Protein AF-A0A0S7ZT28-F1 (afdb_monomer)

Secondary structure (DSSP, 8-state):
-----------------EEEEEEETTTTEEEEEEE-SS-EEEEEEPTTS--EEEEEEEEBSSPPBSS--HHHHHTTPPPPPBTTTB-TTSB--S--GGGEEEEE-TTSS-EEEEETTEEEEEE-TT-SS-EETTBSS-BTTBEE--HHHHHHH--

Mean predicted aligned error: 6.19 Å

Solvent-accessible surface area (backbone atoms only — not comparable to full-atom values): 8734 Å² tot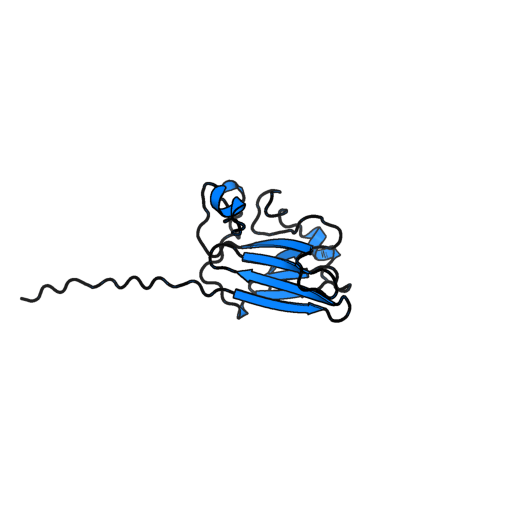al; per-residue (Å²): 135,87,84,81,74,84,80,80,77,78,75,77,76,73,62,72,64,34,78,48,75,50,73,38,80,88,50,37,22,36,40,35,40,40,29,75,52,51,36,24,38,37,34,35,26,38,65,76,43,88,51,71,68,42,51,17,40,40,36,23,46,42,84,66,36,85,68,76,63,64,69,48,45,77,74,69,44,84,71,59,56,30,57,87,43,38,35,92,69,14,60,47,71,84,69,54,70,88,44,48,45,82,44,65,20,94,82,47,64,27,41,32,36,22,51,78,84,39,80,34,22,30,39,47,73,91,48,92,53,6,25,9,52,21,29,65,47,72,53,98,63,20,29,36,57,51,71,67,60,45,57,73,52,47,126

Nearest PDB structures (foldseek):
  4fgi-assembly3_F  TM=6.888E-01  e=1.355E+00  Pseudomonas aeruginosa PAO1
  4o9d-assembly1_B  TM=4.513E-01  e=7.429E-01  Schizosaccharomyces pombe 972h-
  4xuu-assembly1_C  TM=4.862E-01  e=1.215E+00  Homo sapiens
  6rxt-assembly1_UQ  TM=3.233E-01  e=4.041E+00  Thermochaetoides thermophila

Sequence (155 aa):
MPTGFPIIVFTLAMAEEIFITDHNTSTKRWAILEDNGNSAWLYLTKPGTQQPEKDAFVYSPVQLVEELNISDIKQGLPPMLTSELATRSAIILNPKAIEFGIKWSDDGESVAVTYKNIPISMIVRESERGYSTSLSRESAFGKPWDQTVYHKYFK

Foldseek 3Di:
DDDDDDPPPPPPPPQDWAWDWDADPVQQWIWIWTDPQAFIKIFIAHHVDPHGPAMATFAGQDDADQDWPPVCVVVVHDIHHHPVFFDPPRYDHSDDNVQKDWDAFPVRQKIFIGGNNHTAKIDHNPDRHIEGCGTPAADPNGGHDDPVVCVVGGD

Structure (mmCIF, N/CA/C/O backbone):
data_AF-A0A0S7ZT28-F1
#
_entry.id   AF-A0A0S7ZT28-F1
#
loop_
_atom_site.group_PDB
_atom_site.id
_atom_site.type_symbol
_atom_site.label_atom_id
_atom_site.label_alt_id
_atom_site.label_comp_id
_atom_site.label_asym_id
_atom_site.label_entity_id
_atom_site.label_seq_id
_atom_site.pdbx_PDB_ins_code
_atom_site.Cartn_x
_atom_site.Cartn_y
_atom_site.Cartn_z
_atom_site.occupancy
_atom_site.B_iso_or_equiv
_atom_site.auth_seq_id
_atom_site.auth_comp_id
_atom_site.auth_asym_id
_atom_site.auth_atom_id
_atom_site.pdbx_PDB_model_num
ATOM 1 N N . MET A 1 1 ? 7.632 -27.916 -51.702 1.00 42.59 1 MET A N 1
ATOM 2 C CA . MET A 1 1 ? 8.341 -27.778 -50.411 1.00 42.59 1 MET A CA 1
ATOM 3 C C . MET A 1 1 ? 7.647 -26.672 -49.630 1.00 42.59 1 MET A C 1
ATOM 5 O O . MET A 1 1 ? 7.547 -25.588 -50.193 1.00 42.59 1 MET A O 1
ATOM 9 N N . PRO A 1 2 ? 7.088 -26.914 -48.434 1.00 46.44 2 PRO A N 1
ATOM 10 C CA . PRO A 1 2 ? 6.415 -25.871 -47.673 1.00 46.44 2 PRO A CA 1
ATOM 11 C C . PRO A 1 2 ? 7.409 -25.223 -46.703 1.00 46.44 2 PRO A C 1
ATOM 13 O O . PRO A 1 2 ? 7.946 -25.889 -45.824 1.00 46.44 2 PRO A O 1
ATOM 16 N N . THR A 1 3 ? 7.665 -23.927 -46.849 1.00 44.91 3 THR A N 1
ATOM 17 C CA . THR A 1 3 ? 8.353 -23.133 -45.822 1.00 44.91 3 THR A CA 1
ATOM 18 C C . THR A 1 3 ? 7.293 -22.507 -44.928 1.00 44.91 3 THR A C 1
ATOM 20 O O . THR A 1 3 ? 6.743 -21.453 -45.242 1.00 44.91 3 THR A O 1
ATOM 23 N N . GLY A 1 4 ? 6.958 -23.201 -43.841 1.00 41.75 4 GLY A N 1
ATOM 24 C CA . GLY A 1 4 ? 6.155 -22.635 -42.764 1.00 41.75 4 GLY A CA 1
ATOM 25 C C . GLY A 1 4 ? 6.976 -21.593 -42.010 1.00 41.75 4 GLY A C 1
ATOM 26 O O . GLY A 1 4 ? 7.980 -21.931 -41.389 1.00 41.75 4 GLY A O 1
ATOM 27 N N . PHE A 1 5 ? 6.559 -20.332 -42.075 1.00 44.84 5 PHE A N 1
ATOM 28 C CA . PHE A 1 5 ? 6.979 -19.319 -41.111 1.00 44.84 5 PHE A CA 1
ATOM 29 C C . PHE A 1 5 ? 6.226 -19.569 -39.797 1.00 44.84 5 PHE A C 1
ATOM 31 O O . PHE A 1 5 ? 5.002 -19.722 -39.838 1.00 44.84 5 PHE A O 1
ATOM 38 N N . PRO A 1 6 ? 6.895 -19.614 -38.633 1.00 47.44 6 PRO A N 1
ATOM 39 C CA . PRO A 1 6 ? 6.181 -19.648 -37.370 1.00 47.44 6 PRO A CA 1
ATOM 40 C C . PRO A 1 6 ? 5.474 -18.304 -37.170 1.00 47.44 6 PRO A C 1
ATOM 42 O O . PRO A 1 6 ? 6.110 -17.252 -37.114 1.00 47.44 6 PRO A O 1
ATOM 45 N N . ILE A 1 7 ? 4.147 -18.344 -37.063 1.00 48.91 7 ILE A N 1
ATOM 46 C CA . ILE A 1 7 ? 3.365 -17.229 -36.533 1.00 48.91 7 ILE A CA 1
ATOM 47 C C . ILE A 1 7 ? 3.682 -17.173 -35.038 1.00 48.91 7 ILE A C 1
ATOM 49 O O . ILE A 1 7 ? 3.187 -17.986 -34.260 1.00 48.91 7 ILE A O 1
ATOM 53 N N . ILE A 1 8 ? 4.546 -16.242 -34.639 1.00 52.81 8 ILE A N 1
ATOM 54 C CA . ILE A 1 8 ? 4.731 -15.911 -33.228 1.00 52.81 8 ILE A CA 1
ATOM 55 C C . ILE A 1 8 ? 3.520 -15.074 -32.830 1.00 52.81 8 ILE A C 1
ATOM 57 O O . ILE A 1 8 ? 3.443 -13.880 -33.117 1.00 52.81 8 ILE A O 1
ATOM 61 N N . VAL A 1 9 ? 2.541 -15.724 -32.209 1.00 44.19 9 VAL A N 1
ATOM 62 C CA . VAL A 1 9 ? 1.454 -15.028 -31.525 1.00 44.19 9 VAL A CA 1
ATOM 63 C C . VAL A 1 9 ? 2.051 -14.455 -30.243 1.00 44.19 9 VAL A C 1
ATOM 65 O O . VAL A 1 9 ? 2.262 -15.179 -29.274 1.00 44.19 9 VAL A O 1
ATOM 68 N N . PHE A 1 10 ? 2.363 -13.160 -30.239 1.00 41.84 10 PHE A N 1
ATOM 69 C CA . PHE A 1 10 ? 2.540 -12.428 -28.991 1.00 41.84 10 PHE A CA 1
ATOM 70 C C . PHE A 1 10 ? 1.152 -12.235 -28.392 1.00 41.84 10 PHE A C 1
ATOM 72 O O . PHE A 1 10 ? 0.433 -11.300 -28.738 1.00 41.84 10 PHE A O 1
ATOM 79 N N . THR A 1 11 ? 0.743 -13.142 -27.514 1.00 42.12 11 THR A N 1
ATOM 80 C CA . THR A 1 11 ? -0.314 -12.825 -26.562 1.00 42.12 11 THR A CA 1
ATOM 81 C C . THR A 1 11 ? 0.239 -11.695 -25.697 1.00 42.12 11 THR A C 1
ATOM 83 O O . THR A 1 11 ? 1.121 -11.932 -24.872 1.00 42.12 11 THR A O 1
ATOM 86 N N . LEU A 1 12 ? -0.224 -10.456 -25.902 1.00 40.72 12 LEU A N 1
ATOM 87 C CA . LEU A 1 12 ? -0.160 -9.462 -24.834 1.00 40.72 12 LEU A CA 1
ATOM 88 C C . LEU A 1 12 ? -0.954 -10.082 -23.685 1.00 40.72 12 LEU A C 1
ATOM 90 O O . LEU A 1 12 ? -2.182 -10.141 -23.737 1.00 40.72 12 LEU A O 1
ATOM 94 N N . ALA A 1 13 ? -0.260 -10.632 -22.692 1.00 45.03 13 ALA A N 1
ATOM 95 C CA . ALA A 1 13 ? -0.879 -10.893 -21.411 1.00 45.03 13 ALA A CA 1
ATOM 96 C C . ALA A 1 13 ? -1.286 -9.516 -20.882 1.00 45.03 13 ALA A C 1
ATOM 98 O O . ALA A 1 13 ? -0.438 -8.749 -20.433 1.00 45.03 13 ALA A O 1
ATOM 99 N N . MET A 1 14 ? -2.562 -9.163 -21.039 1.00 48.94 14 MET A N 1
ATOM 100 C CA . MET A 1 14 ? -3.155 -8.088 -20.256 1.00 48.94 14 MET A CA 1
ATOM 101 C C . MET A 1 14 ? -2.941 -8.511 -18.806 1.00 48.94 14 MET A C 1
ATOM 103 O O . MET A 1 14 ? -3.468 -9.548 -18.400 1.00 48.94 14 MET A O 1
ATOM 107 N N . ALA A 1 15 ? -2.068 -7.804 -18.087 1.00 56.88 15 ALA A N 1
ATOM 108 C CA . ALA A 1 15 ? -1.881 -8.048 -16.667 1.00 56.88 15 ALA A CA 1
ATOM 109 C C . ALA A 1 15 ? -3.262 -7.963 -16.004 1.00 56.88 15 ALA A C 1
ATOM 111 O O . ALA A 1 15 ? -4.041 -7.060 -16.308 1.00 56.88 15 ALA A O 1
ATOM 112 N N . GLU A 1 16 ? -3.601 -8.961 -15.195 1.00 68.00 16 GLU A N 1
ATOM 113 C CA . GLU A 1 16 ? -4.871 -8.992 -14.480 1.00 68.00 16 GLU A CA 1
ATOM 114 C C . GLU A 1 16 ? -4.868 -7.822 -13.489 1.00 68.00 16 GLU A C 1
ATOM 116 O O . GLU A 1 16 ? -4.019 -7.778 -12.601 1.00 68.00 16 GLU A O 1
ATOM 121 N N . GLU A 1 17 ? -5.766 -6.852 -13.673 1.00 88.56 17 GLU A N 1
ATOM 122 C CA . GLU A 1 17 ? -5.952 -5.775 -12.698 1.00 88.56 17 GLU A CA 1
ATOM 123 C C . GLU A 1 17 ? -6.394 -6.395 -11.365 1.00 88.56 17 GLU A C 1
ATOM 125 O O . GLU A 1 17 ? -7.296 -7.239 -11.324 1.00 88.56 17 GLU A O 1
ATOM 130 N N . ILE A 1 18 ? -5.754 -6.000 -10.263 1.00 95.94 18 ILE A N 1
ATOM 131 C CA . ILE A 1 18 ? -6.075 -6.513 -8.927 1.00 95.94 18 ILE A CA 1
ATOM 132 C C . ILE A 1 18 ? -6.795 -5.424 -8.152 1.00 95.94 18 ILE A C 1
ATOM 134 O O . ILE A 1 18 ? -6.272 -4.334 -7.963 1.00 95.94 18 ILE A O 1
ATOM 138 N N . PHE A 1 19 ? -7.976 -5.747 -7.633 1.00 96.88 19 PHE A N 1
ATOM 139 C CA . PHE A 1 19 ? -8.719 -4.865 -6.746 1.00 96.88 19 PHE A CA 1
ATOM 140 C C . PHE A 1 19 ? -9.200 -5.651 -5.526 1.00 96.88 19 PHE A C 1
ATOM 142 O O . PHE A 1 19 ? -10.114 -6.472 -5.619 1.00 96.88 19 PHE A O 1
ATOM 149 N N . ILE A 1 20 ? -8.557 -5.434 -4.379 1.00 97.75 20 ILE A N 1
ATOM 150 C CA . ILE A 1 20 ? -8.891 -6.094 -3.112 1.00 97.75 20 ILE A CA 1
ATOM 151 C C . ILE A 1 20 ? -9.342 -5.033 -2.123 1.00 97.75 20 ILE A C 1
ATOM 153 O O . ILE A 1 20 ? -8.624 -4.071 -1.863 1.00 97.75 20 ILE A O 1
ATOM 157 N N . THR A 1 21 ? -10.510 -5.240 -1.526 1.00 97.62 21 THR A N 1
ATOM 158 C CA . THR A 1 21 ? -11.041 -4.357 -0.489 1.00 97.62 21 THR A CA 1
ATOM 159 C C . THR A 1 21 ? -11.282 -5.118 0.797 1.00 97.62 21 THR A C 1
ATOM 161 O O . THR A 1 21 ? -11.825 -6.222 0.760 1.00 97.62 21 THR A O 1
ATOM 164 N N . ASP A 1 22 ? -10.984 -4.488 1.923 1.00 98.19 22 ASP A N 1
ATOM 165 C CA . ASP A 1 22 ? -11.379 -4.969 3.241 1.00 98.19 22 ASP A CA 1
ATOM 166 C C . ASP A 1 22 ? -11.941 -3.809 4.073 1.00 98.19 22 ASP A C 1
ATOM 168 O O . ASP A 1 22 ? -11.479 -2.671 3.962 1.00 98.19 22 ASP A O 1
ATOM 172 N N . HIS A 1 23 ? -12.966 -4.078 4.878 1.00 97.69 23 HIS A N 1
ATOM 173 C CA . HIS A 1 23 ? -13.701 -3.061 5.628 1.00 97.69 23 HIS A CA 1
ATOM 174 C C . HIS A 1 23 ? -13.556 -3.289 7.125 1.00 97.69 23 HIS A C 1
ATOM 176 O O . HIS A 1 23 ? -14.036 -4.283 7.672 1.00 97.69 23 HIS A O 1
ATOM 182 N N . ASN A 1 24 ? -12.984 -2.307 7.816 1.00 97.56 24 ASN A N 1
ATOM 183 C CA . ASN A 1 24 ? -12.989 -2.303 9.265 1.00 97.56 24 ASN A CA 1
ATOM 184 C C . ASN A 1 24 ? -14.329 -1.761 9.774 1.00 97.56 24 ASN A C 1
ATOM 186 O O . ASN A 1 24 ? -14.595 -0.561 9.717 1.00 97.56 24 ASN A O 1
ATOM 190 N N . THR A 1 25 ? -15.183 -2.632 10.311 1.00 96.12 25 THR A N 1
ATOM 191 C CA . THR A 1 25 ? -16.526 -2.243 10.772 1.00 96.12 25 THR A CA 1
ATOM 192 C C . THR A 1 25 ? -16.519 -1.298 11.973 1.00 96.12 25 THR A C 1
ATOM 194 O O . THR A 1 25 ? -17.480 -0.550 12.156 1.00 96.12 25 THR A O 1
ATOM 197 N N . SER A 1 26 ? -15.461 -1.319 12.789 1.00 96.75 26 SER A N 1
ATOM 198 C CA . SER A 1 26 ? -15.352 -0.498 14.000 1.00 96.75 26 SER A CA 1
ATOM 199 C C . SER A 1 26 ? -15.026 0.954 13.661 1.00 96.75 26 SER A C 1
ATOM 201 O O . SER A 1 26 ? -15.692 1.867 14.148 1.00 96.75 26 SER A O 1
ATOM 203 N N . THR A 1 27 ? -14.042 1.172 12.786 1.00 97.12 27 THR A N 1
ATOM 204 C CA . THR A 1 27 ? -13.626 2.515 12.346 1.00 97.12 27 THR A CA 1
ATOM 205 C C . THR A 1 27 ? -14.366 2.980 11.094 1.00 97.12 27 THR A C 1
ATOM 207 O O . THR A 1 27 ? -14.299 4.152 10.730 1.00 97.12 27 THR A O 1
ATOM 210 N N . LYS A 1 28 ? -15.126 2.086 10.447 1.00 98.06 28 LYS A N 1
ATOM 211 C CA . LYS A 1 28 ? -15.846 2.309 9.181 1.00 98.06 28 LYS A CA 1
ATOM 212 C C . LYS A 1 28 ? -14.921 2.705 8.029 1.00 98.06 28 LYS A C 1
ATOM 214 O O . LYS A 1 28 ? -15.339 3.415 7.112 1.00 98.06 28 LYS A O 1
ATOM 219 N N . ARG A 1 29 ? -13.649 2.319 8.104 1.00 98.12 29 ARG A N 1
ATOM 220 C CA . ARG A 1 29 ? -12.636 2.606 7.086 1.00 98.12 29 ARG A CA 1
ATOM 221 C C . ARG A 1 29 ? -12.517 1.438 6.124 1.00 98.12 29 ARG A C 1
ATOM 223 O O . ARG A 1 29 ? -12.703 0.284 6.509 1.00 98.12 29 ARG A O 1
ATOM 230 N N . TRP A 1 30 ? -12.157 1.751 4.889 1.00 98.38 30 TRP A N 1
ATOM 231 C CA . TRP A 1 30 ? -11.818 0.765 3.875 1.00 98.38 30 TRP A CA 1
ATOM 232 C C . TRP A 1 30 ? -10.318 0.773 3.628 1.00 98.38 30 TRP A C 1
ATOM 234 O O . TRP A 1 30 ? -9.705 1.838 3.534 1.00 98.38 30 TRP A O 1
ATOM 244 N N . ALA A 1 31 ? -9.758 -0.422 3.512 1.00 98.38 31 ALA A N 1
ATOM 245 C CA . ALA A 1 31 ? -8.453 -0.662 2.936 1.00 98.38 31 ALA A CA 1
ATOM 246 C C . ALA A 1 31 ? -8.648 -1.180 1.517 1.00 98.38 31 ALA A C 1
ATOM 248 O O . ALA A 1 31 ? -9.452 -2.087 1.300 1.00 98.38 31 ALA A O 1
ATOM 249 N N . ILE A 1 32 ? -7.937 -0.591 0.563 1.00 98.31 32 ILE A N 1
ATOM 250 C CA . ILE A 1 32 ? -8.083 -0.901 -0.858 1.00 98.31 32 ILE A CA 1
ATOM 251 C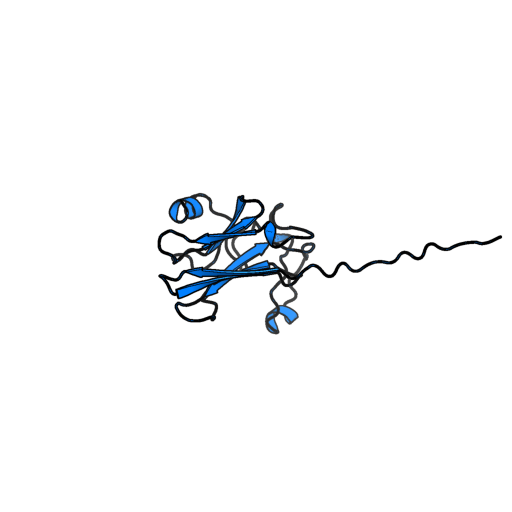 C . ILE A 1 32 ? -6.688 -1.121 -1.431 1.00 98.31 32 ILE A C 1
ATOM 253 O O . ILE A 1 32 ? -5.882 -0.198 -1.426 1.00 98.31 32 ILE A O 1
ATOM 257 N N . LEU A 1 33 ? -6.397 -2.332 -1.897 1.00 98.31 33 LEU A N 1
ATOM 258 C CA . LEU A 1 33 ? -5.253 -2.610 -2.760 1.00 98.31 33 LEU A CA 1
ATOM 259 C C . LEU A 1 33 ? -5.734 -2.554 -4.208 1.00 98.31 33 LEU A C 1
ATOM 261 O O . LEU A 1 33 ? -6.606 -3.333 -4.589 1.00 98.31 33 LEU A O 1
ATOM 265 N N . GLU A 1 34 ? -5.141 -1.667 -4.993 1.00 97.31 34 GLU A N 1
ATOM 266 C CA . GLU A 1 34 ? -5.402 -1.512 -6.421 1.00 97.31 34 GLU A CA 1
ATOM 267 C C . GLU A 1 34 ? -4.102 -1.718 -7.198 1.00 97.31 34 GLU A C 1
ATOM 269 O O . GLU A 1 34 ? -3.112 -1.046 -6.929 1.00 97.31 34 GLU A O 1
ATOM 274 N N . ASP A 1 35 ? -4.110 -2.632 -8.160 1.00 96.56 35 ASP A N 1
ATOM 275 C CA . ASP A 1 35 ? -3.124 -2.766 -9.226 1.00 96.56 35 ASP A CA 1
ATOM 276 C C . ASP A 1 35 ? -3.830 -2.504 -10.558 1.00 96.56 35 ASP A C 1
ATOM 278 O O . ASP A 1 35 ? -4.721 -3.256 -10.955 1.00 96.56 35 ASP A O 1
ATOM 282 N N . ASN A 1 36 ? -3.414 -1.440 -11.242 1.00 93.75 36 ASN A N 1
ATOM 283 C CA . ASN A 1 36 ? -3.960 -1.012 -12.530 1.00 93.75 36 ASN A CA 1
ATOM 284 C C . ASN A 1 36 ? -3.127 -1.490 -13.737 1.00 93.75 36 ASN A C 1
ATOM 286 O O . ASN A 1 36 ? -3.215 -0.920 -14.825 1.00 93.75 36 ASN A O 1
ATOM 290 N N . GLY A 1 37 ? -2.229 -2.455 -13.531 1.00 93.19 37 GLY A N 1
ATOM 291 C CA . GLY A 1 37 ? -1.309 -2.965 -14.544 1.00 93.19 37 GLY A CA 1
ATOM 292 C C . GLY A 1 37 ? -0.053 -2.114 -14.759 1.00 93.19 37 GLY A C 1
ATOM 293 O O . GLY A 1 37 ? 0.876 -2.589 -15.405 1.00 93.19 37 GLY A O 1
ATOM 294 N N . ASN A 1 38 ? 0.030 -0.902 -14.195 1.00 92.88 38 ASN A N 1
ATOM 295 C CA . ASN A 1 38 ? 1.215 -0.031 -14.261 1.00 92.88 38 ASN A CA 1
ATOM 296 C C . ASN A 1 38 ? 1.857 0.217 -12.891 1.00 92.88 38 ASN A C 1
ATOM 298 O O . ASN A 1 38 ? 3.073 0.381 -12.785 1.00 92.88 38 ASN A O 1
ATOM 302 N N . SER A 1 39 ? 1.049 0.263 -11.835 1.00 95.38 39 SER A N 1
ATOM 303 C CA . SER A 1 39 ? 1.486 0.503 -10.462 1.00 95.38 39 SER A CA 1
ATOM 304 C C . SER A 1 39 ? 0.458 -0.038 -9.480 1.00 95.38 39 SER A C 1
ATOM 306 O O . SER A 1 39 ? -0.739 0.138 -9.707 1.00 95.38 39 SER A O 1
ATOM 308 N N . ALA A 1 40 ? 0.922 -0.598 -8.364 1.00 97.75 40 ALA A N 1
ATOM 309 C CA . ALA A 1 40 ? 0.051 -1.045 -7.290 1.00 97.75 40 ALA A CA 1
ATOM 310 C C . ALA A 1 40 ? 0.111 -0.115 -6.071 1.00 97.75 40 ALA A C 1
ATOM 312 O O . ALA A 1 40 ? 1.195 0.212 -5.574 1.00 97.75 40 ALA A O 1
ATOM 313 N N . TRP A 1 41 ? -1.058 0.262 -5.557 1.00 97.81 41 TRP A N 1
ATOM 314 C CA . TRP A 1 41 ? -1.245 1.201 -4.455 1.00 97.81 41 TRP A CA 1
ATOM 315 C C . TRP A 1 41 ? -2.168 0.630 -3.384 1.00 97.81 41 TRP A C 1
ATOM 317 O O . TRP A 1 41 ? -3.150 -0.050 -3.666 1.00 97.81 41 TRP A O 1
ATOM 327 N N . LEU A 1 42 ? -1.838 0.926 -2.132 1.00 98.50 42 LEU A N 1
ATOM 328 C CA . LEU A 1 42 ? -2.691 0.706 -0.978 1.00 98.50 42 LEU A CA 1
ATOM 329 C C . LEU A 1 42 ? -3.318 2.043 -0.609 1.00 98.50 42 LEU A C 1
ATOM 331 O O . LEU A 1 42 ? -2.596 3.021 -0.443 1.00 98.50 42 LEU A O 1
ATOM 335 N N . TYR A 1 43 ? -4.630 2.065 -0.415 1.00 97.88 43 TYR A N 1
ATOM 336 C CA . TYR A 1 43 ? -5.381 3.218 0.057 1.00 97.88 43 TYR A CA 1
ATOM 337 C C . TYR A 1 43 ? -6.077 2.904 1.374 1.00 97.88 43 TYR A C 1
ATOM 339 O O . TYR A 1 43 ? -6.621 1.816 1.567 1.00 97.88 43 TYR A O 1
ATOM 347 N N . LEU A 1 44 ? -6.104 3.895 2.260 1.00 98.25 44 LEU A N 1
ATOM 348 C CA . LEU A 1 44 ? -6.928 3.904 3.463 1.00 98.25 44 LEU A CA 1
ATOM 349 C C . LEU A 1 44 ? -7.932 5.047 3.352 1.00 98.25 44 LEU A C 1
ATOM 351 O O . LEU A 1 44 ? -7.534 6.195 3.145 1.00 98.2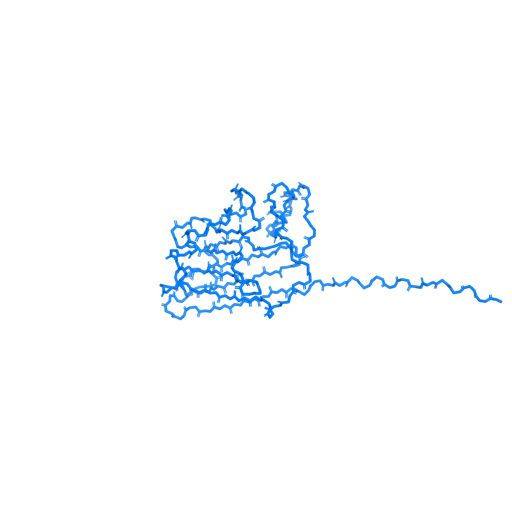5 44 LEU A O 1
ATOM 355 N N . THR A 1 45 ? -9.224 4.758 3.487 1.00 98.19 45 THR A N 1
ATOM 356 C CA . THR A 1 45 ? -10.270 5.779 3.333 1.00 98.19 45 THR A CA 1
ATOM 357 C C . THR A 1 45 ? -10.564 6.532 4.625 1.00 98.19 45 THR A C 1
ATOM 359 O O . THR A 1 45 ? -10.286 6.053 5.730 1.00 98.19 45 THR A O 1
ATOM 362 N N . LYS A 1 46 ? -11.191 7.709 4.497 1.00 97.75 46 LYS A N 1
ATOM 363 C CA . LYS A 1 46 ? -11.804 8.397 5.642 1.00 97.75 46 LYS A CA 1
ATOM 364 C C . LYS A 1 46 ? -12.961 7.560 6.217 1.00 97.75 46 LYS A C 1
ATOM 366 O O . LYS A 1 46 ? -13.698 6.952 5.431 1.00 97.75 46 LYS A O 1
ATOM 371 N N . PRO A 1 47 ? -13.200 7.595 7.543 1.00 97.56 47 PRO A N 1
ATOM 372 C CA . PRO A 1 47 ? -14.282 6.851 8.187 1.00 97.56 47 PRO A CA 1
ATOM 373 C C . PRO A 1 47 ? -15.647 7.099 7.539 1.00 97.56 47 PRO A C 1
ATOM 375 O O . PRO A 1 47 ? -16.071 8.242 7.375 1.00 97.56 47 PRO A O 1
ATOM 378 N N . GLY A 1 48 ? -16.355 6.025 7.193 1.00 95.88 48 GLY A N 1
ATOM 379 C CA . GLY A 1 48 ? -17.706 6.073 6.632 1.00 95.88 48 GLY A CA 1
ATOM 380 C C . GLY A 1 48 ? -17.782 6.534 5.176 1.00 95.88 48 GLY A C 1
ATOM 381 O O . GLY A 1 48 ? -18.883 6.762 4.680 1.00 95.88 48 GLY A O 1
ATOM 382 N N . THR A 1 49 ? -16.647 6.675 4.485 1.00 95.44 49 THR A N 1
ATOM 383 C CA . THR A 1 49 ? -16.600 7.095 3.078 1.00 95.44 49 THR A CA 1
ATOM 384 C C . THR A 1 49 ? -15.678 6.196 2.256 1.00 95.44 49 THR A C 1
ATOM 386 O O . THR A 1 49 ? -14.851 5.461 2.801 1.00 95.44 49 THR A O 1
ATOM 389 N N . GLN A 1 50 ? -15.778 6.310 0.932 1.00 89.12 50 GLN A N 1
ATOM 390 C CA . GLN A 1 50 ? -14.822 5.725 -0.012 1.00 89.12 50 GLN A CA 1
ATOM 391 C C . GLN A 1 50 ? -13.731 6.716 -0.450 1.00 89.12 50 GLN A C 1
AT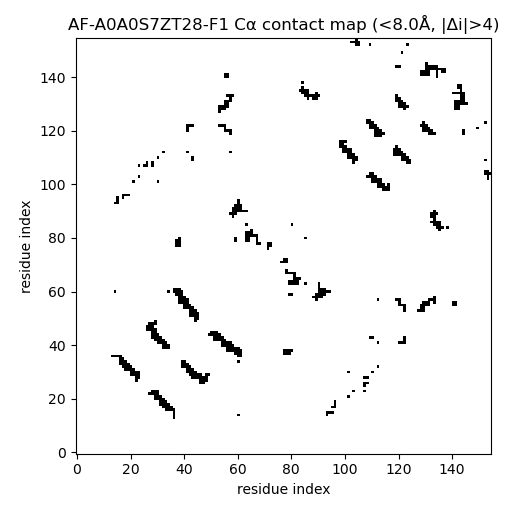OM 393 O O . GLN A 1 50 ? -12.961 6.415 -1.351 1.00 89.12 50 GLN A O 1
ATOM 398 N N . GLN A 1 51 ? -13.647 7.903 0.163 1.00 95.69 51 GLN A N 1
ATOM 399 C CA . GLN A 1 51 ? -12.620 8.881 -0.187 1.00 95.69 51 GLN A CA 1
ATOM 400 C C . GLN A 1 51 ? -11.265 8.442 0.391 1.00 95.69 51 GLN A C 1
ATOM 402 O O . GLN A 1 51 ? -11.174 8.324 1.620 1.00 95.69 51 GLN A O 1
ATOM 407 N N . PRO A 1 52 ? -10.214 8.255 -0.435 1.00 94.81 52 PRO A N 1
ATOM 408 C CA . PRO A 1 52 ? -8.867 8.008 0.068 1.00 94.81 52 PRO A CA 1
ATOM 409 C C . PRO A 1 52 ? -8.412 9.143 0.995 1.00 94.81 52 PRO A C 1
ATOM 411 O O . PRO A 1 52 ? -8.570 10.325 0.685 1.00 94.81 52 PRO A O 1
ATOM 414 N N . GLU A 1 53 ? -7.890 8.777 2.161 1.00 96.31 53 GLU A N 1
ATOM 415 C CA . GLU A 1 53 ? -7.256 9.686 3.121 1.00 96.31 53 GLU A CA 1
ATOM 416 C C . GLU A 1 53 ? -5.734 9.590 3.041 1.00 96.31 53 GLU A C 1
ATOM 418 O O . GLU A 1 53 ? -5.049 10.605 3.147 1.00 96.31 53 GLU A O 1
ATOM 423 N N . LYS A 1 54 ? -5.217 8.371 2.868 1.00 97.06 54 LYS A N 1
ATOM 424 C CA . LYS A 1 54 ? -3.788 8.076 2.780 1.00 97.06 54 LYS A CA 1
ATOM 425 C C . LYS A 1 54 ? -3.527 7.002 1.741 1.00 97.06 54 LYS A C 1
ATOM 427 O O . LYS A 1 54 ? -4.396 6.163 1.490 1.00 97.06 54 LYS A O 1
ATOM 432 N N . ASP A 1 55 ? -2.305 6.998 1.230 1.00 96.81 55 ASP A N 1
ATOM 433 C CA . ASP A 1 55 ? -1.816 6.016 0.278 1.00 96.81 55 ASP A CA 1
ATOM 434 C C . ASP A 1 55 ? -0.428 5.469 0.656 1.00 96.81 55 ASP A C 1
ATOM 436 O O . ASP A 1 55 ? 0.297 6.009 1.504 1.00 96.81 55 ASP A O 1
ATOM 440 N N . ALA A 1 56 ? -0.089 4.334 0.051 1.00 97.88 56 ALA A N 1
ATOM 441 C CA . ALA A 1 56 ? 1.242 3.753 0.065 1.00 97.88 56 ALA A CA 1
ATOM 442 C C . ALA A 1 56 ? 1.497 3.020 -1.252 1.00 97.88 56 ALA A C 1
ATOM 444 O O . ALA A 1 56 ? 0.683 2.193 -1.668 1.00 97.88 56 ALA A O 1
ATOM 445 N N . PHE A 1 57 ? 2.652 3.252 -1.876 1.00 98.31 57 PHE A N 1
ATOM 446 C CA . PHE A 1 57 ? 3.080 2.411 -2.989 1.00 98.31 57 PHE A CA 1
ATOM 447 C C . PHE A 1 57 ? 3.295 0.967 -2.512 1.00 98.31 57 PHE A C 1
ATOM 449 O O . PHE A 1 57 ? 3.843 0.728 -1.428 1.00 98.31 57 PHE A O 1
ATOM 456 N N . VAL A 1 58 ? 2.878 -0.014 -3.306 1.00 98.44 58 VAL A N 1
ATOM 457 C CA . VAL A 1 58 ? 2.966 -1.433 -2.937 1.00 98.44 58 VAL A CA 1
ATOM 458 C C . VAL A 1 58 ? 4.045 -2.114 -3.761 1.00 98.44 58 VAL A C 1
ATOM 460 O O . VAL A 1 58 ? 5.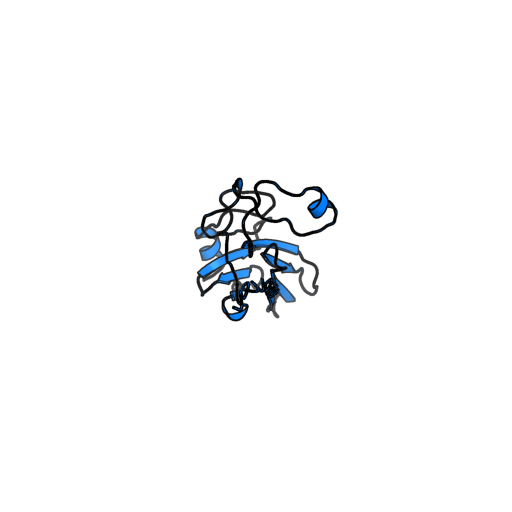057 -2.520 -3.193 1.00 98.44 58 VAL A O 1
ATOM 463 N N . TYR A 1 59 ? 3.877 -2.189 -5.079 1.00 98.44 59 TYR A N 1
ATOM 464 C CA . TYR A 1 59 ? 4.838 -2.782 -6.011 1.00 98.44 59 TYR A CA 1
ATOM 465 C C . TYR A 1 59 ? 4.607 -2.276 -7.443 1.00 98.44 59 TYR A C 1
ATOM 467 O O . TYR A 1 59 ? 3.599 -1.643 -7.751 1.00 98.44 59 TYR A O 1
ATOM 475 N N . SER A 1 60 ? 5.564 -2.567 -8.320 1.00 97.62 60 SER A N 1
ATOM 476 C CA . SER A 1 60 ? 5.482 -2.367 -9.762 1.00 97.62 60 SER A CA 1
ATOM 477 C C . SER A 1 60 ? 5.118 -3.698 -10.442 1.00 97.62 60 SER A C 1
ATOM 479 O O . SER A 1 60 ? 5.914 -4.642 -10.364 1.00 97.62 60 SER A O 1
ATOM 481 N N . PRO A 1 61 ? 3.946 -3.811 -11.097 1.00 96.00 61 PRO A N 1
ATOM 482 C CA . PRO A 1 61 ? 3.552 -4.999 -11.871 1.00 96.00 61 PRO A CA 1
ATOM 483 C C . PRO A 1 61 ? 4.322 -5.130 -13.194 1.00 96.00 61 PRO A C 1
ATOM 485 O O . PRO A 1 61 ? 4.291 -6.167 -13.858 1.00 96.00 61 PRO A O 1
ATOM 488 N N . VAL A 1 62 ? 5.030 -4.066 -13.574 1.00 94.31 62 VAL A N 1
ATOM 489 C CA . VAL A 1 62 ? 5.808 -3.930 -14.804 1.00 94.31 62 VAL A CA 1
ATOM 490 C C . VAL A 1 62 ? 7.249 -3.542 -14.493 1.00 94.31 62 VAL A C 1
ATOM 492 O O . VAL A 1 62 ? 7.613 -3.262 -13.346 1.00 94.31 62 VAL A O 1
ATOM 495 N N . GLN A 1 63 ? 8.092 -3.545 -15.525 1.00 95.31 63 GLN A N 1
ATOM 496 C CA . GLN A 1 63 ? 9.465 -3.066 -15.402 1.00 95.31 63 GLN A CA 1
ATOM 497 C C . GLN A 1 63 ? 9.496 -1.587 -15.013 1.00 95.31 63 GLN A C 1
ATOM 499 O O . GLN A 1 63 ? 8.625 -0.806 -15.397 1.00 95.31 63 GLN A O 1
ATOM 504 N N . LEU A 1 64 ? 10.521 -1.227 -14.247 1.00 95.75 64 LEU A N 1
ATOM 505 C CA . LEU A 1 64 ? 10.736 0.138 -13.788 1.00 95.75 64 LEU A CA 1
ATOM 506 C C . LEU A 1 64 ? 11.060 1.048 -14.973 1.00 95.75 64 LEU A C 1
ATOM 508 O O . LEU A 1 64 ? 11.700 0.627 -15.938 1.00 95.75 64 LEU A O 1
ATOM 512 N N . VAL A 1 65 ? 10.646 2.304 -14.866 1.00 95.00 65 VAL A N 1
ATOM 513 C CA . VAL A 1 65 ? 11.000 3.345 -15.836 1.00 95.00 65 VAL A CA 1
ATOM 514 C C . VAL A 1 65 ? 12.243 4.099 -15.366 1.00 95.00 65 VAL A C 1
ATOM 516 O O . VAL A 1 65 ? 12.563 4.107 -14.181 1.00 95.00 65 VAL A O 1
ATOM 519 N N . GLU A 1 66 ? 12.964 4.750 -16.271 1.00 94.62 66 GLU A N 1
ATOM 520 C CA . GLU A 1 66 ? 14.094 5.601 -15.863 1.00 94.62 66 GLU A CA 1
ATOM 521 C C . GLU A 1 66 ? 13.611 6.969 -15.364 1.00 94.62 66 GLU A C 1
ATOM 523 O O . GLU A 1 66 ? 14.142 7.515 -14.401 1.00 94.62 66 GLU A O 1
ATOM 528 N N . GLU A 1 67 ? 12.549 7.500 -15.974 1.00 93.12 67 GLU A N 1
ATOM 529 C CA . GLU A 1 67 ? 12.032 8.836 -15.691 1.00 93.12 67 GLU A CA 1
ATOM 530 C C . GLU A 1 67 ? 10.511 8.829 -15.519 1.00 93.12 67 GLU A C 1
ATOM 532 O O . GLU A 1 67 ? 9.791 8.041 -16.136 1.00 93.12 67 GLU A O 1
ATOM 537 N N . LEU A 1 68 ? 10.011 9.739 -14.680 1.00 91.88 68 LEU A N 1
ATOM 538 C CA . LEU A 1 68 ? 8.577 9.935 -14.486 1.00 91.88 68 LEU A CA 1
ATOM 539 C C . LEU A 1 68 ? 7.955 10.641 -15.692 1.00 91.88 68 LEU A C 1
ATOM 541 O O . LEU A 1 68 ? 8.420 11.702 -16.113 1.00 91.88 68 LEU A O 1
ATOM 545 N N . ASN A 1 69 ? 6.815 10.137 -16.165 1.00 91.25 69 ASN A N 1
ATOM 546 C CA . ASN A 1 69 ? 6.001 10.868 -17.128 1.00 91.25 69 ASN A CA 1
ATOM 547 C C . ASN A 1 69 ? 5.162 11.945 -16.421 1.00 91.25 69 ASN A C 1
ATOM 549 O O . ASN A 1 69 ? 4.053 11.708 -15.946 1.00 91.25 69 ASN A O 1
ATOM 553 N N . ILE A 1 70 ? 5.692 13.167 -16.369 1.00 90.69 70 ILE A N 1
ATOM 554 C CA . ILE A 1 70 ? 5.037 14.305 -15.707 1.00 90.69 70 ILE A CA 1
ATOM 555 C C . ILE A 1 70 ? 3.684 14.661 -16.346 1.00 90.69 70 ILE A C 1
ATOM 557 O O . ILE A 1 70 ? 2.803 15.180 -15.660 1.00 90.69 70 ILE A O 1
ATOM 561 N N . SER A 1 71 ? 3.507 14.411 -17.648 1.00 91.00 71 SER A N 1
ATOM 562 C CA . SER A 1 71 ? 2.242 14.682 -18.341 1.00 91.00 71 SER A CA 1
ATOM 563 C C . SER A 1 71 ? 1.122 13.780 -17.826 1.00 91.00 71 SER A C 1
ATOM 565 O O . SER A 1 71 ? 0.042 14.274 -17.505 1.00 91.00 71 SER A O 1
ATOM 567 N N . ASP A 1 72 ? 1.405 12.486 -17.681 1.00 89.31 72 ASP A N 1
ATOM 568 C CA . ASP A 1 72 ? 0.442 11.485 -17.209 1.00 89.31 72 ASP A CA 1
ATOM 569 C C . ASP A 1 72 ? 0.028 11.769 -15.762 1.00 89.31 72 ASP A C 1
ATOM 571 O O . ASP A 1 72 ? -1.159 11.800 -15.437 1.00 89.31 72 ASP A O 1
ATOM 575 N N . ILE A 1 73 ? 1.001 12.111 -14.911 1.00 88.44 73 ILE A N 1
ATOM 576 C CA . ILE A 1 73 ? 0.755 12.479 -13.510 1.00 88.44 73 ILE A CA 1
ATOM 577 C C . ILE A 1 73 ? -0.167 13.701 -13.418 1.00 88.44 73 ILE A C 1
ATOM 579 O O . ILE A 1 73 ? -1.099 13.727 -12.615 1.00 88.44 73 ILE A O 1
ATOM 583 N N . LYS A 1 74 ? 0.046 14.719 -14.262 1.00 90.00 74 LYS A N 1
ATOM 584 C CA . LYS A 1 74 ? -0.819 15.912 -14.308 1.00 90.00 74 LYS A CA 1
ATOM 585 C C . LYS A 1 74 ? -2.238 15.610 -14.794 1.00 90.00 74 LYS A C 1
ATOM 587 O O . LYS A 1 74 ? -3.143 16.382 -14.492 1.00 90.00 74 LYS A O 1
ATOM 592 N N . GLN A 1 75 ? -2.430 14.515 -15.525 1.00 91.62 75 GLN A N 1
ATOM 593 C CA . GLN A 1 75 ? -3.741 14.018 -15.947 1.00 91.62 75 GLN A CA 1
ATOM 594 C C . GLN A 1 75 ? -4.396 13.108 -14.896 1.00 91.62 75 GLN A C 1
ATOM 596 O O . GLN A 1 75 ? -5.506 12.631 -15.112 1.00 91.62 75 GLN A O 1
ATOM 601 N N . GLY A 1 76 ? -3.743 12.897 -13.748 1.00 86.38 76 GLY A N 1
ATOM 602 C CA . GLY A 1 76 ? -4.260 12.078 -12.655 1.00 86.38 76 GLY A CA 1
ATOM 603 C C . GLY A 1 76 ? -3.990 10.584 -12.815 1.00 86.38 76 GLY A C 1
ATOM 604 O O . GLY A 1 76 ? -4.564 9.794 -12.070 1.00 86.38 76 GLY A O 1
ATOM 605 N N . LEU A 1 77 ? -3.130 10.183 -13.758 1.00 87.12 77 LEU A N 1
ATOM 606 C CA . LEU A 1 77 ? -2.713 8.790 -13.878 1.00 87.12 77 LEU A CA 1
ATOM 607 C C . LEU A 1 77 ? -1.728 8.439 -12.749 1.00 87.12 77 LEU A C 1
ATOM 609 O O . LEU A 1 77 ? -0.800 9.218 -12.491 1.00 87.12 77 LEU A O 1
ATOM 613 N N . PRO A 1 78 ? -1.894 7.282 -12.081 1.00 88.62 78 PRO A N 1
ATOM 614 C CA . PRO A 1 78 ? -0.954 6.836 -11.062 1.00 88.62 78 PRO A CA 1
ATOM 615 C C . PRO A 1 78 ? 0.468 6.707 -11.630 1.00 88.62 78 PRO A C 1
ATOM 617 O O . PRO A 1 78 ? 0.648 6.139 -12.711 1.00 88.62 78 PRO A O 1
ATOM 620 N N . PRO A 1 79 ? 1.490 7.241 -10.940 1.00 92.81 79 PRO A N 1
ATOM 621 C CA . PRO A 1 79 ? 2.843 7.242 -11.468 1.00 92.81 79 PRO A CA 1
ATOM 622 C C . PRO A 1 79 ? 3.469 5.844 -11.425 1.00 92.81 79 PRO A C 1
ATOM 624 O O . PRO A 1 79 ? 3.326 5.107 -10.448 1.00 92.81 79 PRO A O 1
ATOM 627 N N . MET A 1 80 ? 4.239 5.516 -12.463 1.00 94.81 80 MET A N 1
ATOM 628 C CA . MET A 1 80 ? 5.107 4.336 -12.489 1.00 94.81 80 MET A CA 1
ATOM 629 C C . MET A 1 80 ? 6.368 4.575 -11.654 1.00 94.81 80 MET A C 1
ATOM 631 O O . MET A 1 80 ? 6.896 5.688 -11.621 1.00 94.81 80 MET A O 1
ATOM 635 N N . LEU A 1 81 ? 6.874 3.530 -11.000 1.00 96.69 81 LEU A N 1
ATOM 636 C CA . LEU A 1 81 ? 8.070 3.637 -10.167 1.00 96.69 81 LEU A CA 1
ATOM 637 C C . LEU A 1 81 ? 9.344 3.716 -11.019 1.00 96.69 81 LEU A C 1
ATOM 639 O O . LEU A 1 81 ? 9.511 2.956 -11.977 1.00 96.69 81 LEU A O 1
ATOM 643 N N . THR A 1 82 ? 10.267 4.602 -10.634 1.00 96.81 82 THR A N 1
ATOM 644 C CA . THR A 1 82 ? 11.562 4.731 -11.308 1.00 96.81 82 THR A CA 1
ATOM 645 C C . THR A 1 82 ? 12.628 3.800 -10.735 1.00 96.81 82 THR A C 1
ATOM 647 O O . THR A 1 82 ? 12.609 3.462 -9.547 1.00 96.81 82 THR A O 1
ATOM 650 N N . SER A 1 83 ? 13.609 3.443 -11.566 1.00 96.12 83 SER A N 1
ATOM 651 C CA . SER A 1 83 ? 14.809 2.681 -11.188 1.00 96.12 83 SER A CA 1
ATOM 652 C C . SER A 1 83 ? 15.549 3.294 -9.989 1.00 96.12 83 SER A C 1
ATOM 654 O O . SER A 1 83 ? 15.978 2.575 -9.087 1.00 96.12 83 SER A O 1
ATOM 656 N N . GLU A 1 84 ? 15.632 4.625 -9.930 1.00 96.62 84 GLU A N 1
ATOM 657 C CA . GLU A 1 84 ? 16.309 5.372 -8.863 1.00 96.62 84 GLU A CA 1
ATOM 658 C C . GLU A 1 84 ? 15.633 5.223 -7.486 1.00 96.62 84 GLU A C 1
ATOM 660 O O . GLU A 1 84 ? 16.296 5.249 -6.445 1.00 96.62 84 GLU A O 1
ATOM 665 N N . LEU A 1 85 ? 14.305 5.080 -7.461 1.00 97.06 85 LEU A N 1
ATOM 666 C CA . LEU A 1 85 ? 13.522 4.986 -6.225 1.00 97.06 85 LEU A CA 1
ATOM 667 C C . LEU A 1 85 ? 13.294 3.546 -5.771 1.00 97.06 85 LEU A C 1
ATOM 669 O O . LEU A 1 85 ? 12.903 3.326 -4.624 1.00 97.06 85 LEU A O 1
ATOM 673 N N . ALA A 1 86 ? 13.518 2.575 -6.649 1.00 97.38 86 ALA A N 1
ATOM 674 C CA . ALA A 1 86 ? 13.160 1.193 -6.410 1.00 97.38 86 ALA A CA 1
ATOM 675 C C . ALA A 1 86 ? 14.195 0.420 -5.586 1.00 97.38 86 ALA A C 1
ATOM 677 O O . ALA A 1 86 ? 15.408 0.613 -5.685 1.00 97.38 86 ALA A O 1
ATOM 678 N N . THR A 1 87 ? 13.708 -0.542 -4.808 1.00 97.88 87 THR A N 1
ATOM 679 C CA . THR A 1 87 ? 14.520 -1.652 -4.297 1.00 97.88 87 THR A CA 1
ATOM 680 C C . THR A 1 87 ? 14.447 -2.857 -5.240 1.00 97.88 87 THR A C 1
ATOM 682 O O . THR A 1 87 ? 13.667 -2.902 -6.191 1.00 97.88 87 THR A O 1
ATOM 685 N N . ARG A 1 88 ? 15.221 -3.907 -4.937 1.00 93.00 88 ARG A N 1
ATOM 686 C CA . ARG A 1 88 ? 15.163 -5.179 -5.678 1.00 93.00 88 ARG A CA 1
ATOM 687 C C . ARG A 1 88 ? 13.837 -5.929 -5.519 1.00 93.00 88 ARG A C 1
ATOM 689 O O . ARG A 1 88 ? 13.543 -6.781 -6.348 1.00 93.00 88 ARG A O 1
ATOM 696 N N . SER A 1 89 ? 13.065 -5.652 -4.468 1.00 93.75 89 SER A N 1
ATOM 697 C CA . SER A 1 89 ? 11.758 -6.278 -4.228 1.00 93.75 89 SER A CA 1
ATOM 698 C C . SER A 1 89 ? 10.600 -5.488 -4.834 1.00 93.75 89 SER A C 1
ATOM 700 O O . SER A 1 89 ? 9.456 -5.895 -4.676 1.00 93.75 89 SER A O 1
ATOM 702 N N . ALA A 1 90 ? 10.883 -4.374 -5.518 1.00 97.19 90 ALA A N 1
ATOM 703 C CA . ALA A 1 90 ? 9.851 -3.491 -6.038 1.00 97.19 90 ALA A CA 1
ATOM 704 C C . ALA A 1 90 ? 9.032 -4.096 -7.180 1.00 97.19 90 ALA A C 1
ATOM 706 O O . ALA A 1 90 ? 7.923 -3.639 -7.424 1.00 97.19 90 ALA A O 1
ATOM 707 N N . ILE A 1 91 ? 9.565 -5.090 -7.892 1.00 97.81 91 ILE A N 1
ATOM 708 C CA . ILE A 1 91 ? 8.925 -5.667 -9.076 1.00 97.81 91 ILE A CA 1
ATOM 709 C C . ILE A 1 91 ? 8.265 -6.998 -8.704 1.00 97.81 91 ILE A C 1
ATOM 711 O O . ILE A 1 91 ? 8.948 -7.939 -8.293 1.00 97.81 91 ILE A O 1
ATOM 715 N N . ILE A 1 92 ? 6.952 -7.102 -8.917 1.00 97.00 92 ILE A N 1
ATOM 716 C CA . ILE A 1 92 ? 6.194 -8.355 -8.806 1.00 97.00 92 ILE A CA 1
ATOM 717 C C . ILE A 1 92 ? 5.471 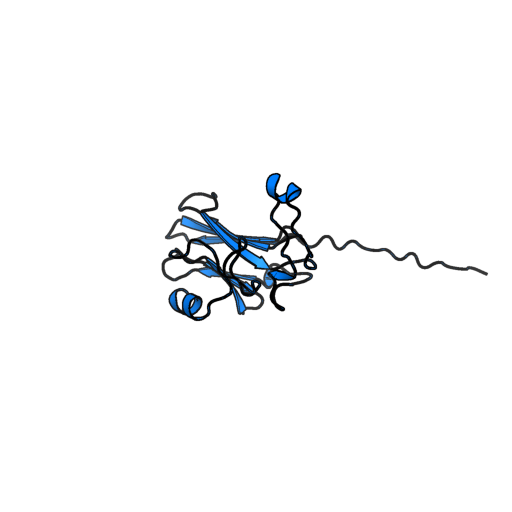-8.570 -10.134 1.00 97.00 92 ILE A C 1
ATOM 719 O O . ILE A 1 92 ? 4.435 -7.971 -10.388 1.00 97.00 92 ILE A O 1
ATOM 723 N N . LEU A 1 93 ? 6.035 -9.417 -10.997 1.00 94.31 93 LEU A N 1
ATOM 724 C CA . LEU A 1 93 ? 5.459 -9.703 -12.314 1.00 94.31 93 LEU A CA 1
ATOM 725 C C . LEU A 1 93 ? 4.390 -10.794 -12.230 1.00 94.31 93 LEU A C 1
ATOM 727 O O . LEU A 1 93 ? 4.596 -11.808 -11.561 1.00 94.31 93 LEU A O 1
ATOM 731 N N . ASN A 1 94 ? 3.315 -10.628 -13.003 1.00 93.00 94 ASN A N 1
ATOM 732 C CA . ASN A 1 94 ? 2.165 -11.541 -13.054 1.00 93.00 94 ASN A CA 1
ATOM 733 C C . ASN A 1 94 ? 1.589 -11.857 -11.657 1.00 93.00 94 ASN A C 1
ATOM 735 O O . ASN A 1 94 ? 1.461 -13.038 -11.305 1.00 93.00 94 ASN A O 1
ATOM 739 N N . PRO A 1 95 ? 1.301 -10.821 -10.846 1.00 95.25 95 PRO A N 1
ATOM 740 C CA . PRO A 1 95 ? 0.737 -11.003 -9.516 1.00 95.25 95 PRO A CA 1
ATOM 741 C C . PRO A 1 95 ? -0.626 -11.699 -9.603 1.00 95.25 95 PRO A C 1
ATOM 743 O O . PRO A 1 95 ? -1.359 -11.531 -10.576 1.00 95.25 95 PRO A O 1
ATOM 746 N N . LYS A 1 96 ? -0.990 -12.471 -8.575 1.00 95.69 96 LYS A N 1
ATOM 747 C CA . LYS A 1 96 ? -2.350 -13.013 -8.434 1.00 95.69 96 LYS A CA 1
ATOM 748 C C . LYS A 1 96 ? -2.997 -12.472 -7.175 1.00 95.69 96 LYS A C 1
ATOM 750 O O . LYS A 1 96 ? -2.381 -12.515 -6.115 1.00 95.69 96 LYS A O 1
ATOM 755 N N . ALA A 1 97 ? -4.268 -12.078 -7.252 1.00 95.88 97 ALA A N 1
ATOM 756 C CA . ALA A 1 97 ? -5.001 -11.526 -6.109 1.00 95.88 97 ALA A CA 1
ATOM 757 C C . ALA A 1 97 ? -4.924 -12.414 -4.847 1.00 95.88 97 ALA A C 1
ATOM 759 O O . ALA A 1 97 ? -4.744 -11.912 -3.743 1.00 95.88 97 ALA A O 1
ATOM 760 N N . ILE A 1 98 ? -4.963 -13.742 -5.014 1.00 96.81 98 ILE A N 1
ATOM 761 C CA . ILE A 1 98 ? -4.879 -14.726 -3.917 1.00 96.81 98 ILE A CA 1
ATOM 762 C C . ILE A 1 98 ? -3.535 -14.729 -3.165 1.00 96.81 98 ILE A C 1
ATOM 764 O O . ILE A 1 98 ? -3.431 -15.308 -2.088 1.00 96.81 98 ILE A O 1
ATOM 768 N N . GLU A 1 99 ? -2.488 -14.129 -3.732 1.00 97.88 99 GLU A N 1
ATOM 769 C CA . GLU A 1 99 ? -1.174 -14.016 -3.092 1.00 97.88 99 GLU A CA 1
ATOM 770 C C . GLU A 1 99 ? -1.096 -12.817 -2.141 1.00 97.88 99 GLU A C 1
ATOM 772 O O . GLU A 1 99 ? -0.120 -12.713 -1.394 1.00 97.88 99 GLU A O 1
ATOM 777 N N . PHE A 1 100 ? -2.098 -11.933 -2.154 1.00 98.56 100 PHE A N 1
ATOM 778 C CA . PHE A 1 100 ? -2.139 -10.740 -1.323 1.00 98.56 100 PHE A CA 1
ATOM 779 C C . PHE A 1 100 ? -3.088 -10.892 -0.142 1.00 98.56 100 PHE A C 1
ATOM 781 O O . PHE A 1 100 ? -4.120 -11.557 -0.215 1.00 98.56 100 PHE A O 1
ATOM 788 N N . GLY A 1 101 ? -2.738 -10.225 0.953 1.00 98.38 101 GLY A N 1
ATOM 789 C CA . GLY A 1 101 ? -3.587 -10.108 2.130 1.00 98.38 101 GLY A CA 1
ATOM 790 C C . GLY A 1 101 ? -3.605 -8.684 2.665 1.00 98.38 101 GLY A C 1
ATOM 791 O O . GLY A 1 101 ? -2.622 -7.954 2.541 1.00 98.38 101 GLY A O 1
ATOM 792 N N . ILE A 1 102 ? -4.717 -8.312 3.295 1.00 98.50 102 ILE A N 1
ATOM 793 C CA . ILE A 1 102 ? -4.860 -7.070 4.055 1.00 98.50 102 ILE A CA 1
ATOM 794 C C . ILE A 1 102 ? -4.816 -7.416 5.546 1.00 98.50 102 ILE A C 1
ATOM 796 O O . ILE A 1 102 ? -5.491 -8.339 6.000 1.00 98.50 102 ILE A O 1
ATOM 800 N N . LYS A 1 103 ? -4.001 -6.685 6.310 1.00 98.38 103 LYS A N 1
ATOM 801 C CA . LYS A 1 103 ? -3.907 -6.794 7.768 1.00 98.38 103 LYS A CA 1
ATOM 802 C C . LYS A 1 103 ? -4.177 -5.437 8.402 1.00 98.38 103 LYS A C 1
ATOM 804 O O . LYS A 1 103 ? -3.438 -4.486 8.163 1.00 98.38 103 LYS A O 1
ATOM 809 N N . TRP A 1 104 ? -5.191 -5.364 9.252 1.00 98.44 104 TRP A N 1
ATOM 810 C CA . TRP A 1 104 ? -5.466 -4.188 10.075 1.00 98.44 104 TRP A CA 1
ATOM 811 C C . TRP A 1 104 ? -4.623 -4.185 11.351 1.00 98.44 104 TRP A C 1
ATOM 813 O O . TRP A 1 104 ? -4.254 -5.243 11.864 1.00 98.44 104 TRP A O 1
ATOM 823 N N . SER A 1 105 ? -4.332 -2.994 11.870 1.00 98.06 105 SER A N 1
ATOM 824 C CA . SER A 1 105 ? -3.916 -2.826 13.263 1.00 98.06 105 SER A CA 1
ATOM 825 C C . SER A 1 105 ? -5.089 -3.079 14.212 1.00 98.06 105 SER A C 1
ATOM 827 O O . SER A 1 105 ? -6.253 -2.957 13.824 1.00 98.06 105 SER A O 1
ATOM 829 N N . ASP A 1 106 ? -4.783 -3.368 15.478 1.00 96.31 106 ASP A N 1
ATOM 830 C CA . ASP A 1 106 ? -5.793 -3.640 16.512 1.00 96.31 106 ASP A CA 1
ATOM 831 C C . ASP A 1 106 ? -6.795 -2.483 16.692 1.00 96.31 106 ASP A C 1
ATOM 833 O O . ASP A 1 106 ? -7.964 -2.709 17.001 1.00 96.31 106 ASP A O 1
ATOM 837 N N . ASP A 1 107 ? -6.351 -1.238 16.483 1.00 95.94 107 ASP A N 1
ATOM 838 C CA . ASP A 1 107 ? -7.191 -0.038 16.577 1.00 95.94 107 ASP A CA 1
ATOM 839 C C . ASP A 1 107 ? -7.992 0.266 15.298 1.00 95.94 107 ASP A C 1
ATOM 841 O O . ASP A 1 107 ? -8.829 1.166 15.306 1.00 95.94 107 ASP A O 1
ATOM 845 N N . GLY A 1 108 ? -7.758 -0.471 14.206 1.00 97.00 108 GLY A N 1
ATOM 846 C CA . GLY A 1 108 ? -8.434 -0.282 12.921 1.00 97.00 108 GLY A CA 1
ATOM 847 C C . GLY A 1 108 ? -8.082 1.016 12.185 1.00 97.00 108 GLY A C 1
ATOM 848 O O . GLY A 1 108 ? -8.783 1.382 11.239 1.00 97.00 108 GLY A O 1
ATOM 849 N N . GLU A 1 109 ? -7.033 1.725 12.610 1.00 97.56 109 GLU A N 1
ATOM 850 C CA . GLU A 1 109 ? -6.610 3.015 12.040 1.00 97.56 109 GLU A CA 1
ATOM 851 C C . GLU A 1 109 ? -5.340 2.908 11.178 1.00 97.56 109 GLU A C 1
ATOM 853 O O . GLU A 1 109 ? -4.878 3.903 10.614 1.00 97.56 109 GLU A O 1
ATOM 858 N N . SER A 1 110 ? -4.753 1.715 11.081 1.00 98.31 110 SER A N 1
ATOM 859 C CA . SER A 1 110 ? -3.590 1.411 10.248 1.00 98.31 110 SER A CA 1
ATOM 860 C C . SER A 1 110 ? -3.819 0.110 9.482 1.00 98.31 110 SER A C 1
ATOM 862 O O . SER A 1 110 ? -4.545 -0.779 9.931 1.00 98.31 110 SER A O 1
ATOM 864 N N . VAL A 1 111 ? -3.187 -0.011 8.318 1.00 98.62 111 VAL A N 1
ATOM 865 C CA . VAL A 1 111 ? -3.318 -1.183 7.451 1.00 98.62 111 VAL A CA 1
ATOM 866 C C . VAL A 1 111 ? -1.988 -1.552 6.806 1.00 98.62 111 VAL A C 1
ATOM 868 O O . VAL A 1 111 ? -1.207 -0.677 6.440 1.00 98.62 111 VAL A O 1
ATOM 871 N N . ALA A 1 112 ? -1.736 -2.847 6.654 1.00 98.75 112 ALA A N 1
ATOM 872 C CA . ALA A 1 112 ? -0.619 -3.401 5.911 1.00 98.75 112 ALA A CA 1
ATOM 873 C C . ALA A 1 112 ? -1.108 -4.336 4.801 1.00 98.75 112 ALA A C 1
ATOM 875 O O . ALA A 1 112 ? -2.095 -5.055 4.965 1.00 98.75 112 ALA A O 1
ATOM 876 N N . VAL A 1 113 ? -0.375 -4.353 3.691 1.00 98.75 113 VAL A N 1
ATOM 877 C CA . VAL A 1 113 ? -0.509 -5.351 2.628 1.00 98.75 113 VAL A CA 1
ATOM 878 C C . VAL A 1 113 ? 0.598 -6.380 2.781 1.00 98.75 113 VAL A C 1
ATOM 880 O O . VAL A 1 113 ? 1.772 -6.037 2.963 1.00 98.75 113 VAL A O 1
ATOM 883 N N . THR A 1 114 ? 0.224 -7.649 2.672 1.00 98.62 114 THR A N 1
ATOM 884 C CA . THR A 1 114 ? 1.160 -8.762 2.553 1.00 98.62 114 THR A CA 1
ATOM 885 C C . THR A 1 114 ? 1.157 -9.311 1.134 1.00 98.62 114 THR A C 1
ATOM 887 O O . THR A 1 114 ? 0.134 -9.289 0.457 1.00 98.62 114 THR A O 1
ATOM 890 N N . TYR A 1 115 ? 2.303 -9.821 0.697 1.00 98.44 115 TYR A N 1
ATOM 891 C CA . TYR A 1 115 ? 2.446 -10.649 -0.493 1.00 98.44 115 TYR A CA 1
ATOM 892 C C . TYR A 1 115 ? 3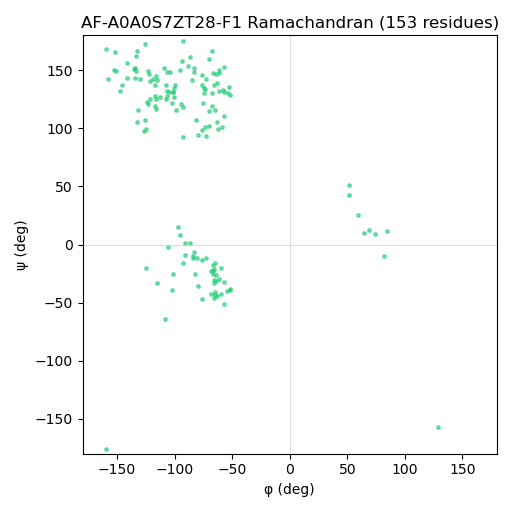.102 -11.960 -0.075 1.00 98.44 115 TYR A C 1
ATOM 894 O O . TYR A 1 115 ? 4.168 -11.960 0.542 1.00 98.44 115 TYR A O 1
ATOM 902 N N . LYS A 1 116 ? 2.439 -13.088 -0.343 1.00 97.94 116 LYS A N 1
ATOM 903 C CA . LYS A 1 116 ? 2.860 -14.426 0.113 1.00 97.94 116 LYS A CA 1
ATOM 904 C C . LYS A 1 116 ? 3.128 -14.463 1.621 1.00 97.94 116 LYS A C 1
ATOM 906 O O . LYS A 1 116 ? 4.105 -15.053 2.075 1.00 97.94 116 LYS A O 1
ATOM 911 N N . ASN A 1 117 ? 2.243 -13.821 2.389 1.00 97.12 117 ASN A N 1
ATOM 912 C CA . ASN A 1 117 ? 2.314 -13.663 3.848 1.00 97.12 117 ASN A CA 1
ATOM 913 C C . ASN A 1 117 ? 3.500 -12.830 4.373 1.00 97.12 117 ASN A C 1
ATOM 915 O O . ASN A 1 117 ? 3.712 -12.775 5.582 1.00 97.12 117 ASN A O 1
ATOM 919 N N . ILE A 1 118 ? 4.253 -12.155 3.502 1.00 97.88 118 ILE A N 1
ATOM 920 C CA . ILE A 1 118 ? 5.321 -11.228 3.892 1.00 97.88 118 ILE A CA 1
ATOM 921 C C . ILE A 1 118 ? 4.771 -9.803 3.784 1.00 97.88 118 ILE A C 1
ATOM 923 O O . ILE A 1 118 ? 4.235 -9.459 2.731 1.00 97.88 118 ILE A O 1
ATOM 927 N N . PRO A 1 119 ? 4.863 -8.961 4.827 1.00 98.38 119 PRO A N 1
ATOM 928 C CA . PRO A 1 119 ? 4.418 -7.577 4.733 1.00 98.38 119 PRO A CA 1
ATOM 929 C C . PRO A 1 119 ? 5.316 -6.792 3.770 1.00 98.38 119 PRO A C 1
ATOM 931 O O . PRO A 1 119 ? 6.541 -6.855 3.868 1.00 98.38 119 PRO A O 1
ATOM 934 N N . ILE A 1 120 ? 4.702 -6.065 2.834 1.00 98.62 120 ILE A N 1
ATOM 935 C CA . ILE A 1 120 ? 5.429 -5.331 1.785 1.00 98.62 120 ILE A CA 1
ATOM 936 C C . ILE A 1 120 ? 5.093 -3.842 1.723 1.00 98.62 120 ILE A C 1
ATOM 938 O O . ILE A 1 120 ? 5.890 -3.074 1.184 1.00 98.62 120 ILE A O 1
ATOM 942 N N . SER A 1 121 ? 3.953 -3.427 2.279 1.00 98.75 121 SER A N 1
ATOM 943 C CA . SER A 1 121 ? 3.530 -2.027 2.339 1.00 98.75 121 SER A CA 1
ATOM 944 C C . SER A 1 121 ? 2.616 -1.788 3.540 1.00 98.75 121 SER A C 1
ATOM 946 O O . SER A 1 121 ? 1.923 -2.708 3.975 1.00 98.75 121 SER A O 1
ATOM 948 N N . MET A 1 122 ? 2.628 -0.580 4.103 1.00 98.75 122 MET A N 1
ATOM 949 C CA . MET A 1 122 ? 1.734 -0.196 5.196 1.00 98.75 122 MET A CA 1
ATOM 950 C C . MET A 1 122 ? 1.409 1.298 5.219 1.00 98.75 122 MET A C 1
ATOM 952 O O . MET A 1 122 ? 2.242 2.148 4.909 1.00 98.75 122 MET A O 1
ATOM 956 N N . ILE A 1 123 ? 0.209 1.614 5.691 1.00 98.69 123 ILE A N 1
ATOM 957 C CA . ILE A 1 123 ? -0.238 2.947 6.084 1.00 98.69 123 ILE A CA 1
ATOM 958 C C . ILE A 1 123 ? -0.445 2.926 7.593 1.00 98.69 123 ILE A C 1
ATOM 960 O O . ILE A 1 123 ? -1.194 2.095 8.105 1.00 98.69 123 ILE A O 1
ATOM 964 N N . VAL A 1 124 ? 0.179 3.866 8.302 1.00 97.94 124 VAL A N 1
ATOM 965 C CA . VAL A 1 124 ? -0.010 4.032 9.749 1.00 97.94 124 VAL A CA 1
ATOM 966 C C . VAL A 1 124 ? -0.633 5.382 10.076 1.00 97.94 124 VAL A C 1
ATOM 968 O O . VAL A 1 124 ? -0.359 6.397 9.425 1.00 97.94 124 VAL A O 1
ATOM 971 N N . ARG A 1 125 ? -1.477 5.414 11.110 1.00 93.19 125 ARG A N 1
ATOM 972 C CA . ARG A 1 125 ? -2.238 6.606 11.516 1.00 93.19 125 ARG A CA 1
ATOM 973 C C . ARG A 1 125 ? -1.367 7.843 11.767 1.00 93.19 125 ARG A C 1
ATOM 975 O O . ARG A 1 125 ? -1.754 8.940 11.377 1.00 93.19 125 ARG A O 1
ATOM 982 N N . GLU A 1 126 ? -0.199 7.678 12.380 1.00 92.12 126 GLU A N 1
ATOM 983 C CA . GLU A 1 126 ? 0.683 8.791 12.777 1.00 92.12 126 GLU A CA 1
ATOM 984 C C . GLU A 1 126 ? 1.598 9.302 11.650 1.00 92.12 126 GLU A C 1
ATOM 986 O O . GLU A 1 126 ? 2.206 10.357 11.802 1.00 92.12 126 GLU A O 1
ATOM 991 N N . SER A 1 127 ? 1.707 8.591 10.521 1.00 93.81 127 SER A N 1
ATOM 992 C CA . SER A 1 127 ? 2.558 9.021 9.402 1.00 93.81 127 SER A CA 1
ATOM 993 C C . SER A 1 127 ? 1.737 9.688 8.310 1.00 93.81 127 SER A C 1
ATOM 995 O O . SER A 1 127 ? 0.677 9.194 7.927 1.00 93.81 127 SER A O 1
ATOM 997 N N . GLU A 1 128 ? 2.247 10.790 7.770 1.00 91.25 128 GLU A N 1
ATOM 998 C CA . GLU A 1 128 ? 1.662 11.464 6.606 1.00 91.25 128 GLU A CA 1
ATOM 999 C C . GLU A 1 128 ? 1.732 10.606 5.336 1.00 91.25 128 GLU A C 1
ATOM 1001 O O . GLU A 1 128 ? 0.850 10.692 4.492 1.00 91.25 128 GLU A O 1
ATOM 1006 N N . ARG A 1 129 ? 2.762 9.758 5.214 1.00 94.88 129 ARG A N 1
ATOM 1007 C CA . ARG A 1 129 ? 2.994 8.884 4.054 1.00 94.88 129 ARG A CA 1
ATOM 1008 C C . ARG A 1 129 ? 3.080 7.419 4.456 1.00 94.88 129 ARG A C 1
ATOM 1010 O O . ARG A 1 129 ? 3.558 7.111 5.555 1.00 94.88 129 ARG A O 1
ATOM 1017 N N . GLY A 1 130 ? 2.666 6.535 3.554 1.00 98.06 130 GLY A N 1
ATOM 1018 C CA . GLY A 1 130 ? 2.860 5.098 3.696 1.00 98.06 130 GLY A CA 1
ATOM 1019 C C . GLY A 1 130 ? 4.323 4.657 3.612 1.00 98.06 130 GLY A C 1
ATOM 1020 O O . GLY A 1 130 ? 5.200 5.414 3.193 1.00 98.06 130 GLY A O 1
ATOM 1021 N N . TYR A 1 131 ? 4.571 3.416 4.017 1.00 98.75 131 TYR A N 1
ATOM 1022 C CA . TYR A 1 131 ? 5.871 2.750 4.012 1.00 98.75 131 TYR A CA 1
ATOM 1023 C C . TYR A 1 131 ? 5.831 1.573 3.047 1.00 98.75 131 TYR A C 1
ATOM 1025 O O . TYR A 1 131 ? 4.838 0.853 3.011 1.00 98.75 131 TYR A O 1
ATOM 1033 N N . SER A 1 132 ? 6.914 1.335 2.313 1.00 98.69 132 SER A N 1
ATOM 1034 C CA . SER A 1 132 ? 6.969 0.277 1.307 1.00 98.69 132 SER A CA 1
ATOM 1035 C C . SER A 1 132 ? 8.347 -0.360 1.213 1.00 98.69 132 SER A C 1
ATOM 1037 O O . SER A 1 132 ? 9.369 0.326 1.187 1.00 98.69 132 SER A O 1
ATOM 1039 N N . THR A 1 133 ? 8.379 -1.686 1.098 1.00 98.69 133 THR A N 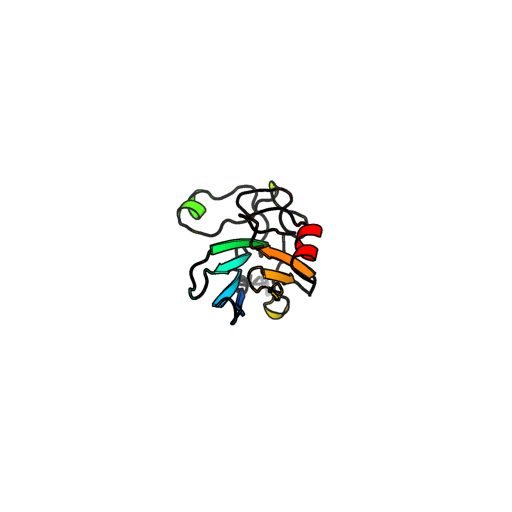1
ATOM 1040 C CA . THR A 1 133 ? 9.608 -2.440 0.790 1.00 98.69 133 THR A CA 1
ATOM 1041 C C . THR A 1 133 ? 10.125 -2.151 -0.615 1.00 98.69 133 THR A C 1
ATOM 1043 O O . THR A 1 133 ? 11.298 -2.390 -0.890 1.00 98.69 133 THR A O 1
ATOM 1046 N N . SER A 1 134 ? 9.283 -1.595 -1.487 1.00 98.44 134 SER A N 1
ATOM 1047 C CA . SER A 1 134 ? 9.618 -1.228 -2.863 1.00 98.44 134 SER A CA 1
ATOM 1048 C C . SER A 1 134 ? 10.445 0.053 -2.973 1.00 98.44 134 SER A C 1
ATOM 1050 O O . SER A 1 134 ? 10.995 0.311 -4.039 1.00 98.44 134 SER A O 1
ATOM 1052 N N . LEU A 1 135 ? 10.565 0.848 -1.902 1.00 98.56 135 LEU A N 1
ATOM 1053 C CA . LEU A 1 135 ? 11.211 2.164 -1.933 1.00 98.56 135 LEU A CA 1
ATOM 1054 C C . LEU A 1 135 ? 12.586 2.152 -1.255 1.00 98.56 135 LEU A C 1
ATOM 1056 O O . LEU A 1 135 ? 12.721 1.739 -0.105 1.00 98.56 135 LEU A O 1
ATOM 1060 N N . SER A 1 136 ? 13.610 2.633 -1.963 1.00 98.06 136 SER A N 1
ATOM 1061 C CA . SER A 1 136 ? 14.997 2.722 -1.482 1.00 98.06 136 SER A CA 1
ATOM 1062 C C . SER A 1 136 ? 15.255 3.963 -0.619 1.00 98.06 136 SER A C 1
ATOM 1064 O O . SER A 1 136 ? 16.148 3.961 0.227 1.00 98.06 136 SER A O 1
ATOM 1066 N N . ARG A 1 137 ? 14.463 5.022 -0.818 1.00 97.31 137 ARG A N 1
ATOM 1067 C CA . ARG A 1 137 ? 14.513 6.292 -0.079 1.00 97.31 137 ARG A CA 1
ATOM 1068 C C . ARG A 1 137 ? 13.137 6.960 -0.040 1.00 97.31 137 ARG A C 1
ATOM 1070 O O . ARG A 1 137 ? 12.238 6.591 -0.793 1.00 97.31 137 ARG A O 1
ATOM 1077 N N . GLU A 1 138 ? 12.973 7.948 0.834 1.00 97.56 138 GLU A N 1
ATOM 1078 C CA . GLU A 1 138 ? 11.730 8.720 0.921 1.00 97.56 138 GLU A CA 1
ATOM 1079 C C . GLU A 1 138 ? 11.495 9.548 -0.352 1.00 97.56 138 GLU A C 1
ATOM 1081 O O . GLU A 1 138 ? 12.418 10.144 -0.910 1.00 97.56 138 GLU A O 1
ATOM 1086 N N . SER A 1 139 ? 10.251 9.560 -0.831 1.00 95.56 139 SER A N 1
ATOM 1087 C CA . SER A 1 139 ? 9.840 10.253 -2.054 1.00 95.56 139 SER A CA 1
ATOM 1088 C C . SER A 1 139 ? 8.328 10.499 -2.070 1.00 95.56 139 SER A C 1
ATOM 1090 O O . SER A 1 139 ? 7.627 10.189 -1.103 1.00 95.56 139 SER A O 1
ATOM 1092 N N . ALA A 1 140 ? 7.805 11.044 -3.172 1.00 92.50 140 ALA A N 1
ATOM 1093 C CA . ALA A 1 140 ? 6.364 11.213 -3.375 1.00 92.50 140 ALA A CA 1
ATOM 1094 C C . ALA A 1 140 ? 5.575 9.887 -3.344 1.00 92.50 140 ALA A C 1
ATOM 1096 O O . ALA A 1 140 ? 4.386 9.914 -3.068 1.00 92.50 140 ALA A O 1
ATOM 1097 N N . PHE A 1 141 ? 6.234 8.743 -3.562 1.00 95.31 141 PHE A N 1
ATOM 1098 C CA . PHE A 1 141 ? 5.623 7.409 -3.482 1.00 95.31 141 PHE A CA 1
ATOM 1099 C C . PHE A 1 141 ? 5.482 6.879 -2.048 1.00 95.31 141 PHE A C 1
ATOM 1101 O O . PHE A 1 141 ? 4.836 5.856 -1.820 1.00 95.31 141 PHE A O 1
ATOM 1108 N N . GLY A 1 142 ? 6.124 7.541 -1.081 1.00 96.88 142 GLY A N 1
ATOM 1109 C CA . GLY A 1 142 ? 6.115 7.148 0.321 1.00 96.88 142 GLY A CA 1
ATOM 1110 C C . GLY A 1 142 ? 7.509 7.048 0.927 1.00 96.88 142 GLY A C 1
ATOM 1111 O O . GLY A 1 142 ? 8.468 7.674 0.469 1.00 96.88 142 GLY A O 1
ATOM 1112 N N . LYS A 1 143 ? 7.601 6.262 1.996 1.00 98.44 143 LYS A N 1
ATOM 1113 C CA . LYS A 1 143 ? 8.811 6.026 2.783 1.00 98.44 143 LYS A CA 1
ATOM 1114 C C . LYS A 1 143 ? 9.338 4.604 2.559 1.00 98.44 143 LYS A C 1
ATOM 1116 O O . LYS A 1 143 ? 8.541 3.697 2.308 1.00 98.44 143 LYS A O 1
ATOM 1121 N N . PRO A 1 144 ? 10.655 4.372 2.689 1.00 98.44 144 PRO A N 1
ATOM 1122 C CA . PRO A 1 144 ? 11.204 3.024 2.762 1.00 98.44 144 PRO A CA 1
ATOM 1123 C C . PRO A 1 144 ? 10.585 2.247 3.915 1.00 98.44 144 PRO A C 1
ATOM 1125 O O . PRO A 1 144 ? 10.179 2.834 4.917 1.00 98.44 144 PRO A O 1
ATOM 1128 N N . TRP A 1 145 ? 10.539 0.928 3.783 1.00 98.50 145 TRP A N 1
ATOM 1129 C CA . TRP A 1 145 ? 10.062 0.044 4.837 1.00 98.50 145 TRP A CA 1
ATOM 1130 C C . TRP A 1 145 ? 10.774 0.285 6.174 1.00 98.50 145 TRP A C 1
ATOM 1132 O O . TRP A 1 145 ? 12.002 0.359 6.230 1.00 98.50 145 TRP A O 1
ATOM 1142 N N . ASP A 1 146 ? 9.997 0.328 7.257 1.00 98.19 146 ASP A N 1
ATOM 1143 C CA . ASP A 1 146 ? 10.505 0.398 8.625 1.00 98.19 146 ASP A CA 1
ATOM 1144 C C . ASP A 1 146 ? 9.898 -0.739 9.456 1.00 98.19 146 ASP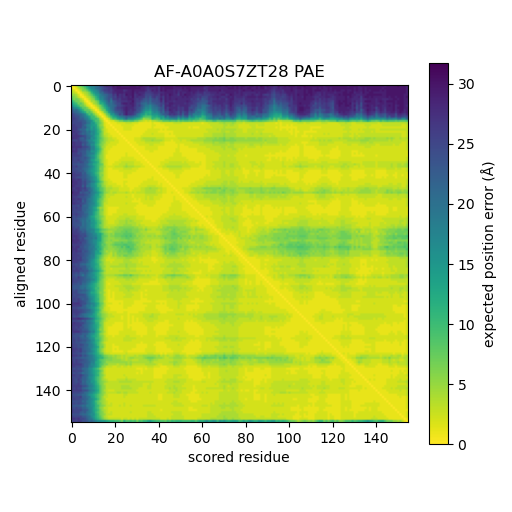 A C 1
ATOM 1146 O O . ASP A 1 146 ? 8.724 -0.720 9.835 1.00 98.19 146 ASP A O 1
ATOM 1150 N N . GLN A 1 147 ? 10.725 -1.742 9.757 1.00 97.94 147 GLN A N 1
ATOM 1151 C CA . GLN A 1 147 ? 10.305 -2.912 10.527 1.00 97.94 147 GLN A CA 1
ATOM 1152 C C . GLN A 1 147 ? 9.881 -2.552 11.961 1.00 97.94 147 GLN A C 1
ATOM 1154 O O . GLN A 1 147 ? 9.008 -3.208 12.530 1.00 97.94 147 GLN A O 1
ATOM 1159 N N . THR A 1 148 ? 10.482 -1.517 12.553 1.00 97.75 148 THR A N 1
ATOM 1160 C CA . THR A 1 148 ? 10.150 -1.058 13.908 1.00 97.75 148 THR A CA 1
ATOM 1161 C C . THR A 1 148 ? 8.754 -0.452 13.929 1.00 97.75 148 THR A C 1
ATOM 1163 O O . THR A 1 148 ? 7.963 -0.754 14.824 1.00 97.75 148 THR A O 1
ATOM 1166 N N . VAL A 1 149 ? 8.418 0.349 12.912 1.00 97.81 149 VAL A N 1
ATOM 1167 C CA . VAL A 1 149 ? 7.063 0.891 12.740 1.00 97.81 149 VAL A CA 1
ATOM 1168 C C . VAL A 1 149 ? 6.061 -0.241 12.518 1.00 97.81 149 VAL A C 1
ATOM 1170 O O . VAL A 1 149 ? 5.030 -0.255 13.184 1.00 97.81 149 VAL A O 1
ATOM 1173 N N . TYR A 1 150 ? 6.368 -1.234 11.677 1.00 98.12 150 TYR A N 1
ATOM 1174 C CA . TYR A 1 150 ? 5.462 -2.367 11.470 1.00 98.12 150 TYR A CA 1
ATOM 1175 C C . TYR A 1 150 ? 5.148 -3.099 12.784 1.00 98.12 150 TYR A C 1
ATOM 1177 O O . TYR A 1 150 ? 3.983 -3.247 13.144 1.00 98.12 150 TYR A O 1
ATOM 1185 N N . HIS A 1 151 ? 6.168 -3.473 13.562 1.00 96.88 151 HIS A N 1
ATOM 1186 C CA . HIS A 1 151 ? 5.961 -4.158 14.843 1.00 96.88 151 HIS A CA 1
ATOM 1187 C C . HIS A 1 151 ? 5.223 -3.312 15.891 1.00 96.88 151 HIS A C 1
ATOM 1189 O O . HIS A 1 151 ? 4.569 -3.869 16.773 1.00 96.88 151 HIS A O 1
ATOM 1195 N N . LYS A 1 152 ? 5.309 -1.975 15.817 1.00 96.38 152 LYS A N 1
ATOM 1196 C CA . LYS A 1 152 ? 4.556 -1.078 16.707 1.00 96.38 152 LYS A CA 1
ATOM 1197 C C . LYS A 1 152 ? 3.043 -1.193 16.477 1.00 96.38 152 LYS A C 1
ATOM 1199 O O . LYS A 1 152 ? 2.297 -1.175 17.453 1.00 96.38 152 LYS A O 1
ATOM 1204 N N . TYR A 1 153 ? 2.601 -1.297 15.221 1.00 96.94 153 TYR A N 1
ATOM 1205 C CA . TYR A 1 153 ? 1.176 -1.246 14.850 1.00 96.94 153 TYR A CA 1
ATOM 1206 C C . TYR A 1 153 ? 0.543 -2.611 14.563 1.00 96.94 153 TYR A C 1
ATOM 1208 O O . TYR A 1 153 ? -0.670 -2.753 14.703 1.00 96.94 153 TYR A O 1
ATOM 1216 N N . PHE A 1 154 ? 1.338 -3.607 14.171 1.00 96.25 154 PHE A N 1
ATOM 1217 C CA . PHE A 1 154 ? 0.850 -4.903 13.707 1.00 96.25 154 PHE A CA 1
ATOM 1218 C C . PHE A 1 154 ? 1.523 -6.025 14.502 1.00 96.25 154 PHE A C 1
ATOM 1220 O O . PHE A 1 154 ? 2.647 -6.427 14.196 1.00 96.25 154 PHE A O 1
ATOM 1227 N N . LYS A 1 155 ? 0.823 -6.527 15.522 1.00 82.75 155 LYS A N 1
ATOM 1228 C CA . LYS A 1 155 ? 1.256 -7.672 16.339 1.00 82.75 155 LYS A CA 1
ATOM 1229 C C . LYS A 1 155 ? 0.851 -9.003 15.721 1.00 82.75 155 LYS A C 1
ATOM 1231 O O . LYS A 1 155 ? -0.129 -9.029 14.940 1.00 82.75 155 LYS A O 1
#

pLDDT: mean 91.05, std 15.25, range [40.72, 98.75]

Radius of gyration: 17.73 Å; Cα contacts (8 Å, |Δi|>4): 339; chains: 1; bounding box: 34×44×67 Å